Protein AF-A0A1H1ZVS5-F1 (afdb_monomer)

Sequence (86 aa):
MSDYGVGWPLWEDGAMDPADFDLPVGLADRISAWQEHFEVRFHYEDGWKTAEDAAAYAREGRELHRFLEQSIGGWADVRLDLWPVQ

pLDDT: mean 88.67, std 7.85, range [65.25, 97.62]

Radius of gyration: 12.78 Å; Cα contacts (8 Å, |Δi|>4): 78; chains: 1; bounding box: 28×22×37 Å

Solvent-accessible surface area (backbone atoms only — not comparable to full-atom values): 5420 Å² total; per-residue (Å²): 64,76,66,88,96,53,74,56,47,54,68,80,98,47,83,57,62,74,84,80,46,95,63,61,91,65,51,63,59,51,51,31,51,54,35,49,50,46,68,76,40,45,41,94,90,77,42,50,82,38,74,63,58,43,51,50,51,56,51,51,51,56,50,52,45,55,53,47,38,73,75,42,45,93,82,44,92,78,76,83,56,59,80,93,65,124

Mean predicted aligned error: 4.11 Å

Structure (mmCIF, N/CA/C/O backbone):
data_AF-A0A1H1ZVS5-F1
#
_entry.id   AF-A0A1H1ZVS5-F1
#
loop_
_atom_site.group_PDB
_atom_site.id
_atom_site.type_symbol
_atom_site.label_atom_id
_atom_site.label_alt_id
_atom_site.label_comp_id
_atom_site.label_asym_id
_atom_site.label_entity_id
_atom_site.label_seq_id
_atom_site.pdbx_PDB_ins_code
_atom_site.Cartn_x
_atom_site.Cartn_y
_atom_site.Cartn_z
_atom_site.occupancy
_atom_site.B_iso_or_equiv
_atom_site.auth_seq_id
_atom_site.auth_comp_id
_atom_site.auth_asym_id
_atom_site.auth_atom_id
_atom_site.pdbx_PDB_model_num
ATOM 1 N N . MET A 1 1 ? 1.880 -7.551 -0.553 1.00 88.69 1 MET A N 1
ATOM 2 C CA . MET A 1 1 ? 1.064 -7.543 0.680 1.00 88.69 1 MET A CA 1
ATOM 3 C C . MET A 1 1 ? 1.604 -6.455 1.588 1.00 88.69 1 MET A C 1
ATOM 5 O O . MET A 1 1 ? 2.815 -6.268 1.587 1.00 88.69 1 MET A O 1
ATOM 9 N N . SER A 1 2 ? 0.764 -5.739 2.334 1.00 89.56 2 SER A N 1
ATOM 10 C CA . SER A 1 2 ? 1.290 -4.856 3.383 1.00 89.56 2 SER A CA 1
ATOM 11 C C . SER A 1 2 ? 1.846 -5.668 4.544 1.00 89.56 2 SER A C 1
ATOM 13 O O . SER A 1 2 ? 1.302 -6.723 4.877 1.00 89.56 2 SER A O 1
ATOM 15 N N . ASP A 1 3 ? 2.920 -5.161 5.136 1.00 88.00 3 ASP A N 1
ATOM 16 C CA . ASP A 1 3 ? 3.553 -5.691 6.345 1.00 88.00 3 ASP A CA 1
ATOM 17 C C . ASP A 1 3 ? 4.021 -4.519 7.217 1.00 88.00 3 ASP A C 1
ATOM 19 O O . ASP A 1 3 ? 3.995 -3.380 6.764 1.00 88.00 3 ASP A O 1
ATOM 23 N N . TYR A 1 4 ? 4.419 -4.759 8.457 1.00 86.56 4 TYR A N 1
ATOM 24 C CA . TYR A 1 4 ? 4.876 -3.702 9.354 1.00 86.56 4 TYR A CA 1
ATOM 25 C C . TYR A 1 4 ? 6.339 -3.327 9.124 1.00 86.56 4 TYR A C 1
ATOM 27 O O . TYR 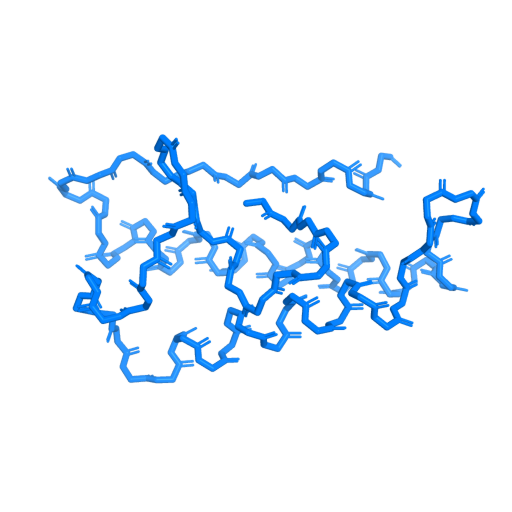A 1 4 ? 7.215 -4.181 8.983 1.00 86.56 4 TYR A O 1
ATOM 35 N N . GLY A 1 5 ? 6.621 -2.028 9.173 1.00 83.19 5 GLY A N 1
ATOM 36 C CA . GLY A 1 5 ? 7.961 -1.466 9.039 1.00 83.19 5 GLY A CA 1
ATOM 37 C C . GLY A 1 5 ? 8.509 -1.483 7.613 1.00 83.19 5 GLY A C 1
ATOM 38 O O . GLY A 1 5 ? 9.699 -1.217 7.430 1.00 83.19 5 GLY A O 1
ATOM 39 N N . VAL A 1 6 ? 7.679 -1.774 6.607 1.00 82.19 6 VAL A N 1
ATOM 40 C CA . VAL A 1 6 ? 8.105 -1.767 5.202 1.00 82.19 6 VAL A CA 1
ATOM 41 C C . VAL A 1 6 ? 7.623 -0.502 4.507 1.00 82.19 6 VAL A C 1
ATOM 43 O O . VAL A 1 6 ? 6.462 -0.125 4.607 1.00 82.19 6 VAL A O 1
ATOM 46 N N . GLY A 1 7 ? 8.519 0.164 3.778 1.00 76.12 7 GLY A N 1
ATOM 47 C CA . GLY A 1 7 ? 8.147 1.281 2.901 1.00 76.12 7 GLY A CA 1
ATOM 48 C C . GLY A 1 7 ? 7.592 0.821 1.550 1.00 76.12 7 GLY A C 1
ATOM 49 O O . GLY A 1 7 ? 6.954 1.603 0.852 1.00 76.12 7 GLY A O 1
ATOM 50 N N . TRP A 1 8 ? 7.824 -0.445 1.185 1.00 82.25 8 TRP A N 1
ATOM 51 C CA . TRP A 1 8 ? 7.465 -1.013 -0.109 1.00 82.25 8 TRP A CA 1
ATOM 52 C C . TRP A 1 8 ? 6.836 -2.409 0.050 1.00 82.25 8 TRP A C 1
ATOM 54 O O . TRP A 1 8 ? 7.516 -3.331 0.495 1.00 82.25 8 TRP A O 1
ATOM 64 N N . PRO A 1 9 ? 5.548 -2.588 -0.296 1.00 81.00 9 PRO A N 1
ATOM 65 C CA . PRO A 1 9 ? 4.781 -3.807 -0.040 1.00 81.00 9 PRO A CA 1
ATOM 66 C C . PRO A 1 9 ? 4.764 -4.810 -1.215 1.00 8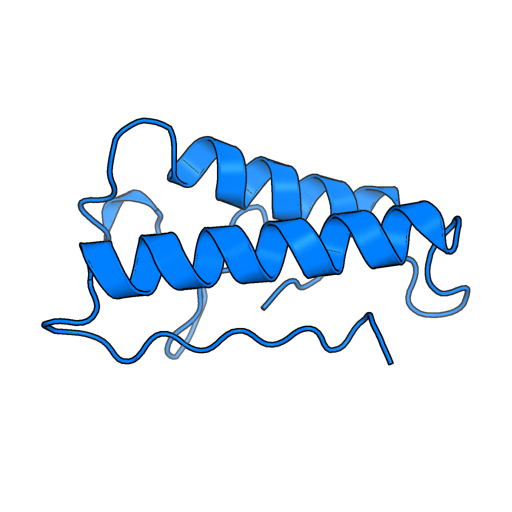1.00 9 PRO A C 1
ATOM 68 O O .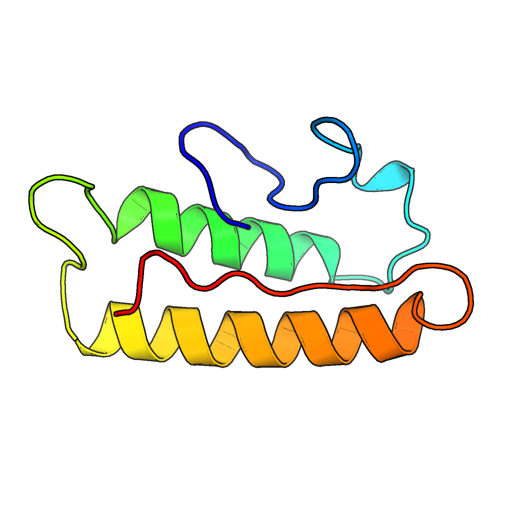 PRO A 1 9 ? 3.838 -5.633 -1.300 1.00 81.00 9 PRO A O 1
ATOM 71 N N . LEU A 1 10 ? 5.722 -4.739 -2.151 1.00 82.69 10 LEU A N 1
ATOM 72 C CA . LEU A 1 10 ? 5.903 -5.770 -3.186 1.00 82.69 10 LEU A CA 1
ATOM 73 C C . LEU A 1 10 ? 6.947 -6.796 -2.744 1.00 82.69 10 LEU A C 1
ATOM 75 O O . LEU A 1 10 ? 8.008 -6.441 -2.233 1.00 82.69 10 LEU A O 1
ATOM 79 N N . TRP A 1 11 ? 6.619 -8.065 -2.973 1.00 80.88 11 TRP A N 1
ATOM 80 C CA . TRP A 1 11 ? 7.367 -9.217 -2.484 1.00 80.88 11 TRP A CA 1
ATOM 81 C C . TRP A 1 11 ? 7.461 -10.285 -3.572 1.00 80.88 11 TRP A C 1
ATOM 83 O O . TRP A 1 11 ? 6.479 -10.523 -4.278 1.00 80.88 11 TRP A O 1
ATOM 93 N N . GLU A 1 12 ? 8.606 -10.960 -3.640 1.00 77.38 12 GLU A N 1
ATOM 94 C CA . GLU A 1 12 ? 8.797 -12.222 -4.370 1.00 77.38 12 GLU A CA 1
ATOM 95 C C . GLU A 1 12 ? 9.284 -13.290 -3.376 1.00 77.38 12 GLU A C 1
ATOM 97 O O . GLU A 1 12 ? 8.465 -13.841 -2.644 1.00 77.38 12 GLU A O 1
ATOM 102 N N . ASP A 1 13 ? 10.601 -13.491 -3.249 1.00 73.88 13 ASP A N 1
ATOM 103 C CA . ASP A 1 13 ? 11.240 -14.290 -2.181 1.00 73.88 13 ASP A CA 1
ATOM 104 C C . ASP A 1 13 ? 11.761 -13.416 -1.016 1.00 73.88 13 ASP A C 1
ATOM 106 O O . ASP A 1 13 ? 12.359 -13.899 -0.051 1.00 73.88 13 ASP A O 1
ATOM 110 N N . GLY A 1 14 ? 11.542 -12.103 -1.107 1.00 71.12 14 GLY A N 1
ATOM 111 C CA . GLY A 1 14 ? 11.969 -11.084 -0.153 1.00 71.12 14 GLY A CA 1
ATOM 112 C C . GLY A 1 14 ? 11.455 -9.701 -0.552 1.00 71.12 14 GLY A C 1
ATOM 113 O O . GLY A 1 14 ? 10.696 -9.571 -1.516 1.00 71.12 14 GLY A O 1
ATOM 114 N N . ALA A 1 15 ? 11.852 -8.674 0.206 1.00 73.31 15 ALA A N 1
ATOM 115 C CA . ALA A 1 15 ? 11.542 -7.287 -0.132 1.00 73.31 15 ALA A CA 1
ATOM 116 C C . ALA A 1 15 ? 12.241 -6.900 -1.443 1.00 73.31 15 ALA A C 1
ATOM 118 O O . ALA A 1 15 ? 13.428 -7.182 -1.616 1.00 73.31 15 ALA A O 1
ATOM 119 N N . MET A 1 16 ? 11.506 -6.260 -2.347 1.00 80.00 16 MET A N 1
ATOM 120 C CA . MET A 1 16 ? 12.012 -5.833 -3.656 1.00 80.00 16 MET A CA 1
ATOM 121 C C . MET A 1 16 ? 12.308 -4.331 -3.655 1.00 80.00 16 MET A C 1
ATOM 123 O O . MET A 1 16 ? 11.684 -3.587 -2.892 1.00 80.00 16 MET A O 1
ATOM 127 N N . ASP A 1 17 ? 13.234 -3.868 -4.497 1.00 76.19 17 ASP A N 1
ATOM 128 C CA . ASP A 1 17 ? 13.448 -2.432 -4.681 1.00 76.19 17 ASP A CA 1
ATOM 129 C C . ASP A 1 17 ? 12.432 -1.904 -5.712 1.00 76.19 17 ASP A C 1
ATOM 131 O O . ASP A 1 17 ? 12.237 -2.528 -6.758 1.00 76.19 17 ASP A O 1
ATOM 135 N N . PRO A 1 18 ? 11.764 -0.761 -5.472 1.00 72.62 18 PRO A N 1
ATOM 136 C CA . PRO A 1 18 ? 10.939 -0.116 -6.490 1.00 72.62 18 PRO A CA 1
ATOM 137 C C . PRO A 1 18 ? 11.645 0.048 -7.845 1.00 72.62 18 PRO A C 1
ATOM 139 O O . PRO A 1 18 ? 10.980 -0.032 -8.876 1.00 72.62 18 PRO A O 1
ATOM 142 N N . ALA A 1 19 ? 12.967 0.263 -7.851 1.00 75.69 19 ALA A N 1
ATOM 143 C CA . ALA A 1 19 ? 13.778 0.429 -9.056 1.00 75.69 19 ALA A CA 1
ATOM 144 C C . ALA A 1 19 ? 13.944 -0.860 -9.881 1.00 75.69 19 ALA A C 1
ATOM 146 O O . ALA A 1 19 ? 14.295 -0.773 -11.058 1.00 75.69 19 ALA A O 1
ATOM 147 N N . ASP A 1 20 ? 13.673 -2.034 -9.301 1.00 76.00 20 ASP A N 1
ATOM 148 C CA . ASP A 1 20 ? 13.687 -3.314 -10.025 1.00 76.00 20 ASP A CA 1
ATOM 149 C C . ASP A 1 20 ? 12.501 -3.433 -10.994 1.00 76.00 20 ASP A C 1
ATOM 151 O O . ASP A 1 20 ? 12.508 -4.239 -11.928 1.00 76.00 20 ASP A O 1
ATOM 155 N N . PHE A 1 21 ? 11.481 -2.602 -10.790 1.00 72.19 21 PHE A N 1
ATOM 156 C CA . PHE A 1 21 ? 10.303 -2.536 -11.625 1.00 72.19 21 PHE A CA 1
ATOM 157 C C . PHE A 1 21 ? 10.327 -1.246 -12.443 1.00 72.19 21 PHE A C 1
ATOM 159 O O . PHE A 1 21 ? 10.328 -0.147 -11.894 1.00 72.19 21 PHE A O 1
ATOM 166 N N . ASP A 1 22 ? 10.266 -1.360 -13.770 1.00 79.75 22 ASP A N 1
ATOM 167 C CA . ASP A 1 22 ? 10.072 -0.211 -14.666 1.00 79.75 22 ASP A CA 1
ATOM 168 C C . ASP A 1 22 ? 8.605 0.265 -14.600 1.00 79.75 22 ASP A C 1
ATOM 170 O O . ASP A 1 22 ? 7.829 0.157 -15.554 1.00 79.75 22 ASP A O 1
ATOM 174 N N . LEU A 1 23 ? 8.169 0.676 -13.402 1.00 81.62 23 LEU A N 1
ATOM 175 C CA . LEU A 1 23 ? 6.788 1.055 -13.137 1.00 81.62 23 LEU A CA 1
ATOM 176 C C . LEU A 1 23 ? 6.463 2.401 -13.786 1.00 81.62 23 LEU A C 1
ATOM 178 O O . LEU A 1 23 ? 7.290 3.316 -13.801 1.00 81.62 23 LEU A O 1
ATOM 182 N N . PRO A 1 24 ? 5.208 2.583 -14.229 1.00 82.62 24 PRO A N 1
ATOM 183 C CA . PRO A 1 24 ? 4.721 3.885 -14.645 1.00 82.62 24 PRO A CA 1
ATOM 184 C C . PRO A 1 24 ? 4.956 4.962 -13.578 1.00 82.62 24 PRO A C 1
ATOM 186 O O . PRO A 1 24 ? 4.800 4.726 -12.375 1.00 82.62 24 PRO A O 1
ATOM 189 N N . VAL A 1 25 ? 5.260 6.178 -14.037 1.00 81.06 25 VAL A N 1
ATOM 190 C CA . VAL A 1 25 ? 5.465 7.352 -13.176 1.00 81.06 25 VAL A CA 1
ATOM 191 C C . VAL A 1 25 ? 4.295 7.517 -12.200 1.00 81.06 25 VAL 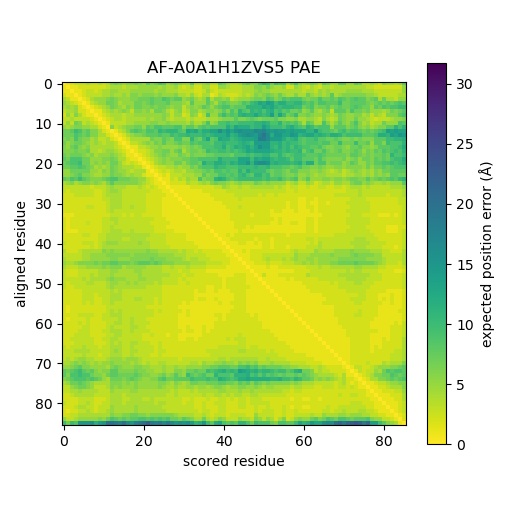A C 1
ATOM 193 O O . VAL A 1 25 ? 3.133 7.547 -12.604 1.00 81.06 25 VAL A O 1
ATOM 196 N N . GLY A 1 26 ? 4.614 7.637 -10.909 1.00 84.81 26 GLY A N 1
ATOM 197 C CA . GLY A 1 26 ? 3.648 7.838 -9.825 1.00 84.81 26 GLY A CA 1
ATOM 198 C C . GLY A 1 26 ? 2.975 6.566 -9.298 1.00 84.81 26 GLY A C 1
ATOM 199 O O . GLY A 1 26 ? 2.305 6.632 -8.267 1.00 84.81 26 GLY A O 1
ATOM 200 N N . LEU A 1 27 ? 3.155 5.399 -9.936 1.00 88.25 27 LEU A N 1
ATOM 201 C CA . LEU A 1 27 ? 2.626 4.141 -9.393 1.00 88.25 27 LEU A CA 1
ATOM 202 C C . LEU A 1 27 ? 3.360 3.743 -8.108 1.00 88.25 27 LEU A C 1
ATOM 204 O O . LEU A 1 27 ? 2.715 3.330 -7.148 1.00 88.25 27 LEU A O 1
ATOM 208 N N . ALA A 1 28 ? 4.680 3.940 -8.064 1.00 88.88 28 ALA A N 1
ATOM 209 C CA . ALA A 1 28 ? 5.460 3.706 -6.856 1.00 88.88 28 ALA A CA 1
ATOM 210 C C . ALA A 1 28 ? 4.995 4.590 -5.689 1.00 88.88 28 ALA A C 1
ATOM 212 O O . ALA A 1 28 ? 4.746 4.089 -4.598 1.00 88.88 28 ALA A O 1
ATOM 213 N N . ASP A 1 29 ? 4.756 5.878 -5.935 1.00 90.19 29 ASP A N 1
ATOM 214 C CA . ASP A 1 29 ? 4.260 6.788 -4.899 1.00 90.19 29 ASP A CA 1
ATOM 215 C C . ASP A 1 29 ? 2.885 6.361 -4.364 1.00 90.19 29 ASP A C 1
ATOM 217 O O . ASP A 1 29 ? 2.653 6.405 -3.156 1.00 90.19 29 ASP A O 1
ATOM 221 N N . ARG A 1 30 ? 1.973 5.891 -5.233 1.00 94.00 30 ARG A N 1
ATOM 222 C CA . ARG A 1 30 ? 0.671 5.363 -4.783 1.00 94.00 30 ARG A CA 1
ATOM 223 C C . ARG A 1 30 ? 0.815 4.083 -3.961 1.00 94.00 30 ARG A C 1
ATOM 225 O O . ARG A 1 30 ? 0.105 3.928 -2.972 1.00 94.00 30 ARG A O 1
ATOM 232 N N . ILE A 1 31 ? 1.713 3.180 -4.353 1.00 92.56 31 ILE A N 1
ATOM 233 C CA . ILE A 1 31 ? 1.989 1.945 -3.606 1.00 92.56 31 ILE A CA 1
ATOM 234 C C . ILE A 1 31 ? 2.532 2.280 -2.209 1.00 92.56 31 ILE A C 1
ATOM 236 O O . ILE A 1 31 ? 2.048 1.731 -1.218 1.00 92.56 31 ILE A O 1
ATOM 240 N N . SER A 1 32 ? 3.471 3.222 -2.117 1.00 91.69 32 SER A N 1
ATOM 241 C CA . SER A 1 32 ? 4.009 3.703 -0.840 1.00 91.69 32 SER A CA 1
ATOM 242 C C . SER A 1 32 ? 2.932 4.370 0.021 1.00 91.69 32 SER A C 1
ATOM 244 O O . SER A 1 32 ? 2.842 4.092 1.213 1.00 91.69 32 SER A O 1
ATOM 246 N N . ALA A 1 33 ? 2.055 5.187 -0.572 1.00 94.69 33 ALA A N 1
ATOM 247 C CA . ALA A 1 33 ? 0.941 5.810 0.146 1.00 94.69 33 ALA A CA 1
ATOM 248 C C . ALA A 1 33 ? -0.088 4.780 0.653 1.00 94.69 33 ALA A C 1
ATOM 250 O O . ALA A 1 33 ? -0.644 4.929 1.741 1.00 94.69 33 ALA A O 1
ATOM 251 N N . TRP A 1 34 ? -0.335 3.714 -0.114 1.00 96.06 34 TRP A N 1
ATOM 252 C CA . TRP A 1 34 ? -1.192 2.605 0.309 1.00 96.06 34 TRP A CA 1
ATOM 253 C C . TRP A 1 34 ? -0.601 1.852 1.509 1.00 96.06 34 TRP A C 1
ATOM 255 O O . TRP A 1 34 ? -1.326 1.537 2.455 1.00 96.06 34 TRP A O 1
ATOM 265 N N . GLN A 1 35 ? 0.718 1.642 1.509 1.00 94.88 35 GLN A N 1
ATOM 266 C CA . GLN A 1 35 ? 1.447 1.060 2.634 1.00 94.88 35 GLN A CA 1
ATOM 267 C C . GLN A 1 35 ? 1.441 1.973 3.870 1.00 94.88 35 GLN A C 1
ATOM 269 O O . GLN A 1 35 ? 1.160 1.515 4.974 1.00 94.88 35 GLN A O 1
ATOM 274 N N . GLU A 1 36 ? 1.668 3.276 3.700 1.00 95.12 36 GLU A N 1
ATOM 275 C CA . GLU A 1 36 ? 1.589 4.248 4.797 1.00 95.12 36 GLU A CA 1
ATOM 276 C C . GLU A 1 36 ? 0.185 4.291 5.423 1.00 95.12 36 GLU A C 1
ATOM 278 O O . GLU A 1 36 ? 0.043 4.368 6.645 1.00 95.12 36 GLU A O 1
ATOM 283 N N . HIS A 1 37 ? -0.871 4.184 4.609 1.00 96.00 37 HIS A N 1
ATOM 284 C CA . HIS A 1 37 ? -2.241 4.098 5.120 1.00 96.00 37 HIS A CA 1
ATOM 285 C C . HIS A 1 37 ? -2.437 2.875 6.021 1.00 96.00 37 HIS A C 1
ATOM 287 O O . HIS A 1 37 ? -3.052 3.005 7.079 1.00 96.00 37 HIS A O 1
ATOM 293 N N . PHE A 1 38 ? -1.888 1.713 5.653 1.00 95.56 38 PHE A N 1
ATOM 294 C CA . PHE A 1 38 ? -1.885 0.531 6.520 1.00 95.56 38 PHE A CA 1
ATOM 295 C C . PHE A 1 38 ? -1.159 0.806 7.846 1.00 95.56 38 PHE A C 1
ATOM 297 O O . PHE A 1 38 ? -1.776 0.678 8.902 1.00 95.56 38 PHE A O 1
ATOM 304 N N . GLU A 1 39 ? 0.088 1.282 7.800 1.00 94.00 39 GLU A N 1
ATOM 30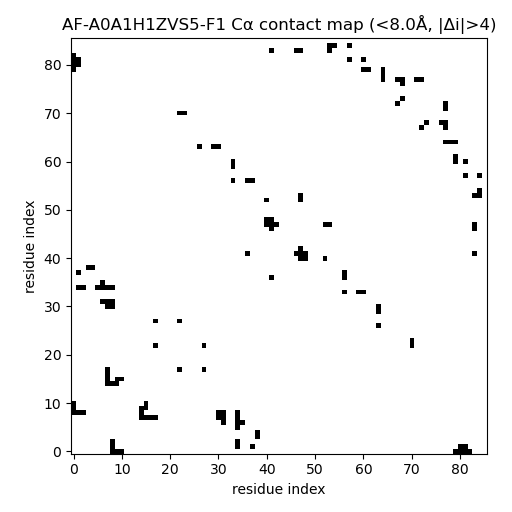5 C CA . GLU A 1 39 ? 0.913 1.557 8.992 1.00 94.00 39 GLU A CA 1
ATOM 306 C C . GLU A 1 39 ? 0.235 2.523 9.974 1.00 94.00 39 GLU A C 1
ATOM 308 O O . GLU A 1 39 ? 0.285 2.363 11.194 1.00 94.00 39 GLU A O 1
ATOM 313 N N . VAL A 1 40 ? -0.427 3.554 9.445 1.00 95.69 40 VAL A N 1
ATOM 314 C CA . VAL A 1 40 ? -1.028 4.612 10.263 1.00 95.69 40 VAL A CA 1
ATOM 315 C C . VAL A 1 40 ? -2.421 4.232 10.770 1.00 95.69 40 VAL A C 1
ATOM 317 O O . VAL A 1 40 ? -2.868 4.772 11.794 1.00 95.69 40 VAL A O 1
ATOM 320 N N . ARG A 1 41 ? -3.161 3.378 10.053 1.00 95.94 41 ARG A N 1
ATOM 321 C CA . ARG A 1 41 ? -4.598 3.146 10.298 1.00 95.94 41 ARG A CA 1
ATOM 322 C C . ARG A 1 41 ? -4.948 1.741 10.764 1.00 95.94 41 ARG A C 1
ATOM 324 O O . ARG A 1 41 ? -6.075 1.572 11.232 1.00 95.94 41 ARG A O 1
ATOM 331 N N . PHE A 1 42 ? -4.035 0.782 10.678 1.00 95.44 42 PHE A N 1
ATOM 332 C CA . PHE A 1 42 ? -4.258 -0.592 11.106 1.00 95.44 42 PHE A CA 1
ATOM 333 C C . PHE A 1 42 ? -3.287 -0.992 12.223 1.00 95.44 42 PHE A C 1
ATOM 335 O O . PHE A 1 42 ? -2.078 -0.800 12.123 1.00 95.44 42 PHE A O 1
ATOM 342 N N . HIS A 1 43 ? -3.816 -1.596 13.283 1.00 93.81 43 HIS A N 1
ATOM 343 C CA . HIS A 1 43 ? -3.031 -2.226 14.341 1.00 93.81 43 HIS A CA 1
ATOM 344 C C . HIS A 1 43 ? -3.449 -3.693 14.466 1.00 93.81 43 HIS A C 1
ATOM 346 O O . HIS A 1 43 ? -4.632 -3.999 14.382 1.00 93.81 43 HIS A O 1
ATOM 352 N N . TYR A 1 44 ? -2.506 -4.614 14.664 1.00 90.38 44 TYR A N 1
ATOM 353 C CA . TYR A 1 44 ? -2.806 -6.050 14.627 1.00 90.38 44 TYR A CA 1
ATOM 354 C C . TYR A 1 44 ? -3.711 -6.507 15.783 1.00 90.38 44 TYR A C 1
ATOM 356 O O . TYR A 1 44 ? -4.431 -7.491 15.629 1.00 90.38 44 TYR A O 1
ATOM 364 N N . GLU A 1 45 ? -3.697 -5.801 16.921 1.00 92.25 45 GLU A N 1
ATOM 365 C CA . GLU A 1 45 ? -4.574 -6.101 18.064 1.00 92.25 45 GLU A CA 1
ATOM 366 C C . GLU A 1 45 ? -5.960 -5.458 17.922 1.00 92.25 45 GLU A C 1
ATOM 368 O O . GLU A 1 45 ? -6.963 -6.082 18.264 1.00 92.25 45 GLU A O 1
ATOM 373 N N . ASP A 1 46 ? -6.027 -4.228 17.401 1.00 93.56 46 ASP A N 1
ATOM 374 C CA . ASP A 1 46 ? -7.254 -3.413 17.399 1.00 93.56 46 ASP A CA 1
ATOM 375 C C . ASP A 1 46 ? -7.981 -3.398 16.044 1.00 93.56 46 ASP A C 1
ATOM 377 O O . ASP A 1 46 ? -9.135 -2.979 15.947 1.00 93.56 46 ASP A O 1
ATOM 381 N N . GLY A 1 47 ? -7.311 -3.847 14.983 1.00 95.00 47 GLY A N 1
ATOM 382 C CA . GLY A 1 47 ? -7.780 -3.779 13.607 1.00 95.00 47 GLY A CA 1
ATOM 383 C C . GLY A 1 47 ? -7.673 -2.378 12.997 1.00 95.00 47 GLY A C 1
ATOM 384 O O . GLY A 1 47 ? -6.789 -1.581 13.318 1.00 95.00 47 GLY A O 1
ATOM 385 N N . TRP A 1 48 ? -8.577 -2.081 12.063 1.00 97.12 48 TRP A N 1
ATOM 386 C CA . TRP A 1 48 ? -8.666 -0.770 11.421 1.00 97.12 48 TRP A CA 1
ATOM 387 C C . TRP A 1 48 ? -9.282 0.272 12.352 1.00 97.12 48 TRP A C 1
ATOM 389 O O . TRP A 1 48 ? -10.312 0.020 12.975 1.00 97.12 48 TRP A O 1
ATOM 399 N N . LYS A 1 49 ? -8.734 1.495 12.346 1.00 95.94 49 LYS A N 1
ATOM 400 C CA . LYS A 1 49 ? -9.300 2.642 13.083 1.00 95.94 49 LYS A CA 1
ATOM 401 C C . LYS A 1 49 ? -10.772 2.893 12.760 1.00 95.94 49 LYS A C 1
ATOM 403 O O . LYS A 1 49 ? -11.530 3.302 13.637 1.00 95.94 49 LYS A O 1
ATOM 408 N N . THR A 1 50 ? -11.173 2.675 11.508 1.00 96.81 50 THR A N 1
ATOM 409 C CA . THR A 1 50 ? -12.562 2.780 11.060 1.00 96.81 50 THR A CA 1
ATOM 410 C C . THR A 1 50 ? -12.866 1.766 9.955 1.00 96.81 50 THR A C 1
ATOM 412 O O . THR A 1 50 ? -11.976 1.327 9.226 1.00 96.81 50 THR A O 1
ATOM 415 N N . ALA A 1 51 ? -14.148 1.438 9.770 1.00 96.31 51 ALA A N 1
ATOM 416 C CA . ALA A 1 51 ? -14.594 0.636 8.627 1.00 96.31 51 ALA A CA 1
ATOM 417 C C . ALA A 1 51 ? -14.335 1.337 7.277 1.00 96.31 51 ALA A C 1
ATOM 419 O O . ALA A 1 51 ? -14.135 0.679 6.258 1.00 96.31 51 ALA A O 1
ATOM 420 N N . GLU A 1 52 ? -14.316 2.673 7.268 1.00 97.00 52 GLU A N 1
ATOM 421 C CA . GLU A 1 52 ? -13.981 3.459 6.083 1.00 97.00 52 GLU A CA 1
ATOM 422 C C . GLU A 1 52 ? -12.498 3.329 5.719 1.00 97.00 52 GLU A C 1
ATOM 424 O O . GLU A 1 52 ? -12.189 3.139 4.544 1.00 97.00 52 GLU A O 1
ATOM 429 N N . ASP A 1 53 ? -11.592 3.329 6.705 1.00 97.12 53 ASP A N 1
ATOM 430 C CA . ASP A 1 53 ? -10.160 3.088 6.482 1.00 97.12 53 ASP A CA 1
ATOM 431 C C . ASP A 1 53 ? -9.919 1.698 5.865 1.00 97.12 53 ASP A C 1
ATOM 433 O O . ASP A 1 53 ? -9.144 1.583 4.912 1.00 97.12 53 ASP A O 1
ATOM 437 N N . ALA A 1 54 ? -10.630 0.668 6.346 1.00 97.12 54 ALA A N 1
ATOM 438 C CA . ALA A 1 54 ? -10.575 -0.689 5.794 1.00 97.12 54 ALA A CA 1
ATOM 439 C C . ALA A 1 54 ? -11.078 -0.746 4.341 1.00 97.12 54 ALA A C 1
ATOM 441 O O . ALA A 1 54 ? -10.435 -1.324 3.460 1.00 97.12 54 ALA A O 1
ATOM 442 N N . ALA A 1 55 ? -12.224 -0.114 4.068 1.00 97.31 55 ALA A N 1
ATOM 443 C CA . ALA A 1 55 ? -12.810 -0.068 2.732 1.00 97.31 55 ALA A CA 1
ATOM 444 C C . ALA A 1 55 ? -11.935 0.722 1.746 1.00 97.31 55 ALA A C 1
ATOM 446 O O . ALA A 1 55 ? -11.780 0.311 0.592 1.00 97.31 55 ALA A O 1
ATOM 447 N N . ALA A 1 56 ? -11.343 1.833 2.194 1.00 97.12 56 ALA A N 1
ATOM 448 C CA . ALA A 1 56 ? -10.418 2.638 1.406 1.00 97.12 56 ALA A CA 1
ATOM 449 C C . ALA A 1 56 ? -9.157 1.841 1.049 1.00 97.12 56 ALA A C 1
ATOM 451 O O . ALA A 1 56 ? -8.799 1.784 -0.128 1.00 97.12 56 ALA A O 1
ATOM 452 N N . TYR A 1 57 ? -8.555 1.156 2.026 1.00 97.19 57 TYR A N 1
ATOM 453 C CA . TYR A 1 57 ? -7.394 0.293 1.807 1.00 97.19 57 TYR A CA 1
ATOM 454 C C . TYR A 1 57 ? -7.688 -0.835 0.810 1.00 97.19 57 TYR A C 1
ATOM 456 O O . TYR A 1 57 ? -6.931 -1.039 -0.140 1.00 97.19 57 TYR A O 1
ATOM 464 N N . ALA A 1 58 ? -8.811 -1.542 0.978 1.00 97.44 58 ALA A N 1
ATOM 465 C CA . ALA A 1 58 ? -9.198 -2.626 0.077 1.00 97.44 58 ALA A CA 1
ATOM 466 C C . ALA A 1 58 ? -9.481 -2.136 -1.349 1.00 97.44 58 ALA A C 1
ATOM 468 O O . ALA A 1 58 ? -9.157 -2.828 -2.316 1.00 97.44 58 ALA A O 1
ATOM 469 N N . ARG A 1 59 ? -10.115 -0.967 -1.493 1.00 97.62 59 ARG A N 1
ATOM 470 C CA . ARG A 1 59 ? -10.397 -0.368 -2.802 1.00 97.62 59 ARG A CA 1
ATOM 471 C C . ARG A 1 59 ? -9.102 0.007 -3.514 1.00 97.62 59 ARG A C 1
ATOM 473 O O . ARG A 1 59 ? -8.913 -0.424 -4.647 1.00 97.62 59 ARG A O 1
ATOM 480 N N . GLU A 1 60 ? -8.220 0.744 -2.842 1.00 97.44 60 GLU A N 1
ATOM 481 C CA . GLU A 1 60 ? -6.945 1.184 -3.418 1.00 97.44 60 GLU A CA 1
ATOM 482 C C . GLU A 1 60 ? -6.058 -0.013 -3.781 1.00 97.44 60 GLU A C 1
ATOM 484 O O . GLU A 1 60 ? -5.563 -0.086 -4.902 1.00 97.44 60 GLU A O 1
ATOM 489 N N . GLY A 1 61 ? -5.951 -1.020 -2.905 1.00 96.00 61 GLY A N 1
ATOM 490 C CA . GLY A 1 61 ? -5.174 -2.230 -3.186 1.00 96.00 61 GLY A CA 1
ATOM 491 C C . GLY A 1 61 ? -5.640 -2.960 -4.453 1.00 96.00 61 GLY A C 1
ATOM 492 O O . GLY A 1 61 ? -4.818 -3.393 -5.258 1.00 96.00 61 GLY A O 1
ATOM 493 N N . ARG A 1 62 ? -6.958 -3.041 -4.694 1.00 96.75 62 ARG A N 1
ATOM 494 C CA . ARG A 1 62 ? -7.515 -3.632 -5.930 1.00 96.75 62 ARG A CA 1
ATOM 495 C C . ARG A 1 62 ? -7.262 -2.778 -7.169 1.00 96.75 62 ARG A C 1
ATOM 497 O O . ARG A 1 62 ? -7.180 -3.327 -8.266 1.00 96.75 62 ARG A O 1
ATOM 504 N N . GLU A 1 63 ? -7.201 -1.456 -7.035 1.00 96.31 63 GLU A N 1
ATOM 505 C CA . GLU A 1 63 ? -6.825 -0.582 -8.150 1.00 96.31 63 GLU A CA 1
ATOM 506 C C . GLU A 1 63 ? -5.346 -0.745 -8.496 1.00 96.31 63 GLU A C 1
ATOM 508 O O . GLU A 1 63 ? -5.022 -0.988 -9.658 1.00 96.31 63 GLU A O 1
ATOM 513 N N . LEU A 1 64 ? -4.471 -0.689 -7.489 1.00 94.62 64 LEU A N 1
ATOM 514 C CA . LEU A 1 64 ? -3.030 -0.890 -7.642 1.00 94.62 64 LEU A CA 1
ATOM 515 C C . LEU A 1 64 ? -2.707 -2.249 -8.255 1.00 94.62 64 LEU A C 1
ATOM 517 O O . LEU A 1 64 ? -1.917 -2.319 -9.193 1.00 94.62 64 LEU A O 1
ATOM 521 N N . HIS A 1 65 ? -3.369 -3.310 -7.790 1.00 93.94 65 HIS A N 1
ATOM 522 C CA . HIS A 1 65 ? -3.233 -4.652 -8.356 1.00 93.94 65 HIS A CA 1
ATOM 523 C C . HIS A 1 65 ? -3.544 -4.672 -9.854 1.00 93.94 65 HIS A C 1
ATOM 525 O O . HIS A 1 65 ? -2.728 -5.136 -10.643 1.00 93.94 65 HIS A O 1
ATOM 531 N N . ARG A 1 66 ? -4.657 -4.056 -10.265 1.00 93.25 66 ARG A N 1
ATOM 532 C CA . ARG A 1 66 ? -5.051 -3.978 -11.679 1.00 93.25 66 ARG A CA 1
ATOM 533 C C . ARG A 1 66 ? -4.056 -3.180 -12.527 1.00 93.25 66 ARG A C 1
ATOM 535 O O . ARG A 1 66 ? -3.855 -3.512 -13.694 1.00 93.25 66 ARG A O 1
ATOM 542 N N . PHE A 1 67 ? -3.468 -2.116 -11.975 1.00 92.31 67 PHE A N 1
ATOM 543 C CA . PHE A 1 67 ? -2.431 -1.335 -12.660 1.00 92.31 67 PHE A CA 1
ATOM 544 C C . PHE A 1 67 ? -1.117 -2.109 -12.786 1.00 92.31 67 PHE A C 1
ATOM 546 O O . PHE A 1 67 ? -0.486 -2.066 -13.843 1.00 92.31 67 PHE A O 1
ATOM 553 N N . LEU A 1 68 ? -0.725 -2.845 -11.745 1.00 90.19 68 LEU A N 1
ATOM 554 C CA . LEU A 1 68 ? 0.454 -3.706 -11.771 1.00 90.19 68 LEU A CA 1
ATOM 555 C C . LEU A 1 68 ? 0.280 -4.843 -12.780 1.00 90.19 68 LEU A C 1
ATOM 557 O O . LEU A 1 68 ? 1.144 -5.020 -13.630 1.00 90.19 68 LEU A O 1
ATOM 561 N N . GLU A 1 69 ? -0.858 -5.539 -12.789 1.00 91.06 69 GLU A N 1
ATOM 562 C CA . GLU A 1 69 ? -1.145 -6.574 -13.795 1.00 91.06 69 GLU A CA 1
ATOM 563 C C . GLU A 1 69 ? -1.043 -6.033 -15.229 1.00 91.06 69 GLU A C 1
ATOM 565 O O . GLU A 1 69 ? -0.481 -6.687 -16.103 1.00 91.06 69 GLU A O 1
ATOM 570 N N . GLN A 1 70 ? -1.523 -4.814 -15.484 1.00 90.25 70 GLN A N 1
ATOM 571 C CA . GLN A 1 70 ? -1.401 -4.187 -16.807 1.00 90.25 70 GLN A CA 1
ATOM 572 C C . GLN A 1 70 ? 0.040 -3.803 -17.163 1.00 90.25 70 GLN A C 1
ATOM 574 O O . GLN A 1 70 ? 0.391 -3.797 -18.341 1.00 90.25 70 GLN A O 1
ATOM 579 N N . SER A 1 71 ? 0.858 -3.468 -16.165 1.00 86.25 71 SER A N 1
ATOM 580 C CA . SER A 1 71 ? 2.225 -2.978 -16.373 1.00 86.25 71 SER A CA 1
ATOM 581 C C . SER A 1 71 ? 3.239 -4.119 -16.493 1.00 86.25 71 SER A C 1
ATOM 583 O O . SER A 1 71 ? 4.141 -4.054 -17.325 1.00 86.25 71 SER A O 1
ATOM 585 N N . ILE A 1 72 ? 3.092 -5.170 -15.681 1.00 85.00 72 ILE A N 1
ATOM 586 C CA . ILE A 1 72 ? 4.085 -6.248 -15.538 1.00 85.00 72 ILE A CA 1
ATOM 587 C C . ILE A 1 72 ? 3.510 -7.660 -15.720 1.00 85.00 72 ILE A C 1
ATOM 589 O O . ILE A 1 72 ? 4.266 -8.628 -15.765 1.00 85.00 72 ILE A O 1
ATOM 593 N N . GLY A 1 73 ? 2.194 -7.802 -15.920 1.00 81.19 73 GLY A N 1
ATOM 594 C CA . GLY A 1 73 ? 1.520 -9.104 -16.048 1.00 81.19 73 GLY A CA 1
ATOM 595 C C . GLY A 1 73 ? 1.952 -9.949 -17.251 1.00 81.19 73 GLY A C 1
ATOM 596 O O . GLY A 1 73 ? 1.627 -11.129 -17.332 1.00 81.19 73 GLY A O 1
ATOM 597 N N . GLY A 1 74 ? 2.699 -9.369 -18.195 1.00 83.06 74 GLY A N 1
ATOM 598 C CA . GLY A 1 74 ? 3.310 -10.110 -19.300 1.00 83.06 74 GLY A CA 1
ATOM 599 C C . GLY A 1 74 ? 4.524 -10.955 -18.895 1.00 83.06 74 GLY A C 1
ATOM 600 O O . GLY A 1 74 ? 4.909 -11.845 -19.652 1.00 83.06 74 GLY A O 1
ATOM 601 N N . TRP A 1 75 ? 5.134 -10.683 -17.738 1.00 82.19 75 TRP A N 1
ATOM 602 C CA . TRP A 1 75 ? 6.360 -11.353 -17.286 1.00 82.19 75 TRP A CA 1
ATOM 603 C C . TRP A 1 75 ? 6.365 -11.740 -15.799 1.00 82.19 75 TRP A C 1
ATOM 605 O O . TRP A 1 75 ? 7.206 -12.547 -15.408 1.00 82.19 75 TRP A O 1
ATOM 615 N N . ALA A 1 76 ? 5.417 -11.249 -14.996 1.00 83.31 76 ALA A N 1
ATOM 616 C CA . ALA A 1 76 ? 5.240 -11.629 -13.595 1.00 83.31 76 ALA A CA 1
ATOM 617 C C . ALA A 1 76 ? 3.759 -11.878 -13.250 1.00 83.31 76 ALA A C 1
ATOM 619 O O . ALA A 1 76 ? 2.875 -11.169 -13.727 1.00 83.31 76 ALA A O 1
ATOM 620 N N . ASP A 1 77 ? 3.488 -12.868 -12.393 1.00 86.19 77 ASP A N 1
ATOM 621 C CA . ASP A 1 77 ? 2.169 -13.064 -11.775 1.00 86.19 77 ASP A CA 1
ATOM 622 C C . ASP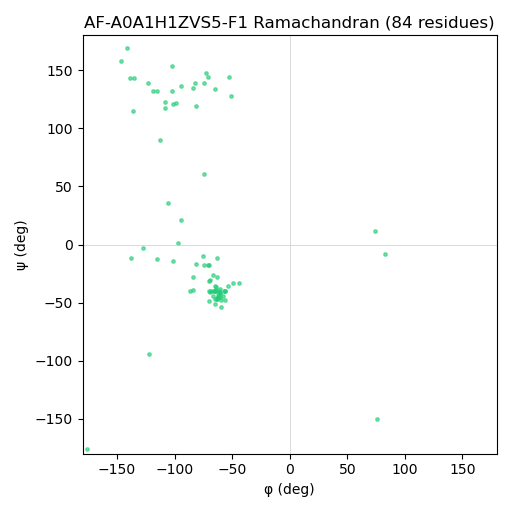 A 1 77 ? 2.037 -12.109 -10.581 1.00 86.19 77 ASP A C 1
ATOM 624 O O . ASP A 1 77 ? 2.827 -12.176 -9.638 1.00 86.19 77 ASP A O 1
ATOM 628 N N . VAL A 1 78 ? 1.055 -11.209 -10.615 1.00 88.50 78 VAL A N 1
ATOM 629 C CA . VAL A 1 78 ? 0.850 -10.217 -9.554 1.00 88.50 78 VAL A CA 1
ATOM 630 C C . VAL A 1 78 ? -0.285 -10.684 -8.658 1.00 88.50 78 VAL A C 1
ATOM 632 O O . VAL A 1 78 ? -1.421 -10.827 -9.106 1.00 88.50 78 VAL A O 1
ATOM 635 N N . ARG A 1 79 ? -0.007 -10.862 -7.363 1.00 91.19 79 ARG A N 1
ATOM 636 C CA . ARG A 1 79 ? -1.019 -11.259 -6.376 1.00 91.19 79 ARG A CA 1
ATOM 637 C C . ARG A 1 79 ? -1.246 -10.179 -5.337 1.00 91.19 79 ARG A C 1
ATOM 639 O O . ARG A 1 79 ? -0.309 -9.662 -4.732 1.00 91.19 79 ARG A O 1
ATOM 646 N N . LEU A 1 80 ? -2.519 -9.888 -5.098 1.00 93.06 80 LEU A N 1
ATOM 647 C CA . LEU A 1 80 ? -2.951 -9.010 -4.026 1.00 93.06 80 LEU A CA 1
ATOM 648 C C . LEU A 1 80 ? -3.403 -9.835 -2.824 1.00 93.06 80 LEU A C 1
ATOM 650 O O . LEU A 1 80 ? -4.356 -10.606 -2.915 1.00 93.06 80 LEU A O 1
ATOM 654 N N . ASP A 1 81 ? -2.758 -9.595 -1.689 1.00 93.38 81 ASP A N 1
ATOM 655 C CA . ASP A 1 81 ? -3.193 -10.089 -0.389 1.00 93.38 81 ASP A CA 1
ATOM 656 C C . ASP A 1 81 ? -3.723 -8.916 0.448 1.00 93.38 81 ASP A C 1
ATOM 658 O O . ASP A 1 81 ? -2.996 -7.960 0.738 1.00 93.38 81 ASP A O 1
ATOM 662 N N . LEU A 1 82 ? -5.010 -8.993 0.795 1.00 93.62 82 LEU A N 1
ATOM 663 C CA . LEU A 1 82 ? -5.729 -8.036 1.636 1.00 93.62 82 LEU A CA 1
ATOM 664 C C . LEU A 1 82 ? -5.980 -8.606 3.038 1.00 93.62 82 LEU A C 1
ATOM 666 O O . LEU A 1 82 ? -7.022 -8.323 3.623 1.00 93.62 82 LEU A O 1
ATOM 670 N N . TRP A 1 83 ? -5.042 -9.382 3.587 1.00 93.06 83 TRP A N 1
ATOM 671 C CA . TRP A 1 83 ? -5.147 -9.995 4.915 1.00 93.06 83 TRP A CA 1
ATOM 672 C C . TRP A 1 83 ? -5.685 -9.098 6.049 1.00 93.06 83 TRP A C 1
ATOM 674 O O . TRP A 1 83 ? -6.394 -9.646 6.895 1.00 93.06 83 TRP A O 1
ATOM 684 N N . PRO A 1 84 ? -5.446 -7.765 6.107 1.00 92.06 84 PRO A N 1
ATOM 685 C CA . PRO A 1 84 ? -5.973 -6.947 7.198 1.00 92.06 84 PRO A CA 1
ATOM 686 C C . PRO A 1 84 ? -7.476 -6.655 7.064 1.00 92.06 84 PRO A C 1
ATOM 688 O O . PRO A 1 84 ? -8.077 -6.087 7.972 1.00 92.06 84 PRO A O 1
ATOM 691 N N . VAL A 1 85 ? -8.093 -6.969 5.923 1.00 89.00 85 VAL A N 1
ATOM 692 C CA . VAL A 1 85 ? -9.516 -6.746 5.640 1.00 89.00 85 VAL A CA 1
ATOM 693 C C . VAL A 1 85 ? -10.189 -8.113 5.529 1.00 89.00 85 VAL A C 1
ATOM 695 O O . VAL A 1 85 ? -10.231 -8.701 4.448 1.00 89.00 85 VAL A O 1
ATOM 698 N N . GLN A 1 86 ? -10.677 -8.626 6.660 1.00 65.25 86 GLN A N 1
ATOM 699 C CA . GLN A 1 86 ? -11.442 -9.876 6.746 1.00 65.25 86 GLN A CA 1
ATOM 700 C C . GLN A 1 86 ? -12.932 -9.612 6.950 1.00 65.25 86 GLN A C 1
ATOM 702 O O . GLN A 1 86 ? -13.266 -8.664 7.696 1.00 65.25 86 GLN A O 1
#

Foldseek 3Di:
DADPPDQAPDDDPHDDDPVVAPAPPCLSVLRSVLNVLCHVAQDPVPAGVDPVSLVVSVVSLVVSQVSCCVRCVVPDDGDGDSVSRD

Secondary structure (DSSP, 8-state):
---TT-S---BSSSBPPGGGS-PPTTHHHHHHHHHHHHHHHEETTTEES-HHHHHHHHHHHHHHHHHHHHHHTTTS------TT--

Organism: NCBI:txid113562

=== Feature glossary ===
Reading guide. The protein is described through the following features:

Foldseek 3Di. A 3Di character summarizes, for each residue, the relative orientation of the Cα frame of its nearest spatial neighbor. Because it encodes fold topology rather than chemistry, 3Di alignments detect remote structural similarity that sequence alignment misses.

Contact-map, Ramachandran, and PAE plots. Plot images: a contact map (which residues are close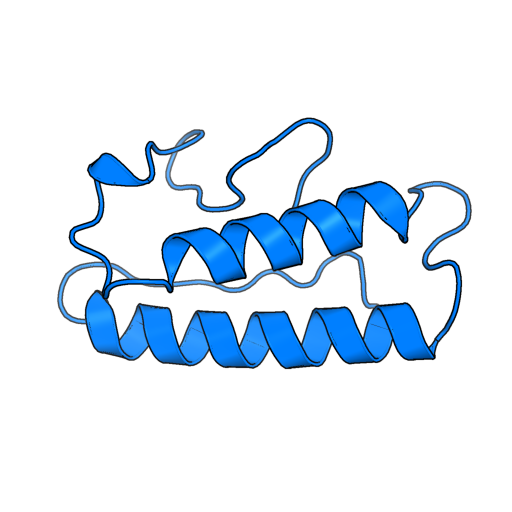 in 3D, as an N×N binary image), a Ramachandran scatter (backbone torsion angles, revealing secondary-structure composition at a glance), and — for AlphaFold structures — a PAE heatmap (pairwise prediction confidence).

Radius of gyration, Cα contacts, bounding box. Radius of gyration (Rg) is the root-mean-square distance of Cα atoms from their centroid — a single number for overall size and compactness. A globular domain of N residues has Rg ≈ 2.2·N^0.38 Å; an extended or disordered chain has a much larger Rg. The Cα contact count is the number of residue pairs whose Cα atoms are within 8 Å and are more than four positions apart in sequence — a standard proxy for tertiary packing density. The bounding box is the smallest axis-aligned box enclosing all Cα atoms.

Secondary structure (8-state, DSSP). Eight-state secondary structure (DSSP): H is the canonical α-helix, G the tighter 3₁₀-helix, I the wider π-helix; E/B are β-structure, T and S are turns and bends, and '-' is everything else. DSSP derives these from the pattern of main-chain N–H···O=C hydrogen bonds, not from the sequence.

B-factor. B-factor (Debye–Waller factor) reflects atomic displacement in the crystal lattice. It is an experimental observable (units Å²), not a prediction; low values mean the atom is pinned down, high values mean it moves or is heterogeneous across the crystal.

pLDDT. pLDDT is the predicted lDDT-Cα score: AlphaFold's confidence that the local environment of each residue (all inter-atomic distances within 15 Å) is correctly placed. It is a per-residue number between 0 and 100, with higher meaning more reliable.

Nearest PDB structures. Nearest PDB neighbors are the top structural matches found by Foldseek when searching this structure against the entire Protein Data Bank. Each hit reports a TM-score (0 to 1; >0.5 almost always implies the same fold) and an E-value. These are *structural* homologs — they may share no detectable sequence similarity.

Solvent-accessible surface area. Accessible surface area quantifies burial. A residue with SASA near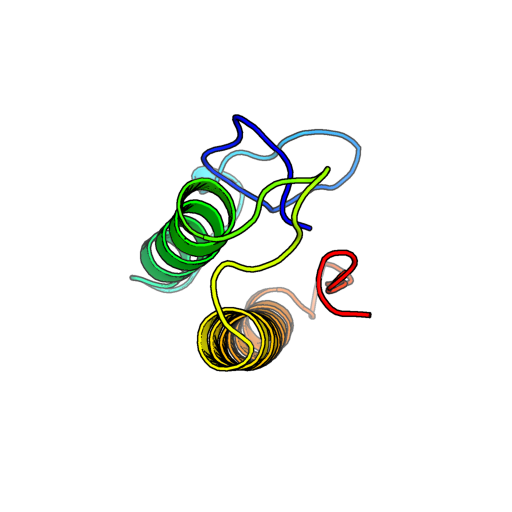 zero is packed into the hydrophobic core; one with SASA >100 Å² sits on the surface. Computed here via the Shrake–Rupley numerical algorithm with a 1.4 Å probe.

Rendered structure images. Structure images are PyMOL renders from six orthogonal camera directions. Cartoon representation draws helices as coils and strands as arrows; sticks shows the backbone as bonds; surface shows the solvent-excluded envelope. Rainbow coloring maps sequence position to hue (blue→red, N→C); chain coloring assigns a distinct color per polypeptide.

Backbone torsions (φ/ψ). φ (phi) and ψ (psi) are the two rotatable backbone dihedrals per residue: φ is the C(i-1)–N–Cα–C torsion, ψ is the N–Cα–C–N(i+1) torsion, both in degrees on (−180°, 180°]. α-helical residues cluster near (−60°, −45°); β-strand residues near (−120°, +130°). A Ramachandran plot is simply a scatter of (φ, ψ) for every residue.

Predicted aligned error. Predicted Aligned Error (PAE) is an Alph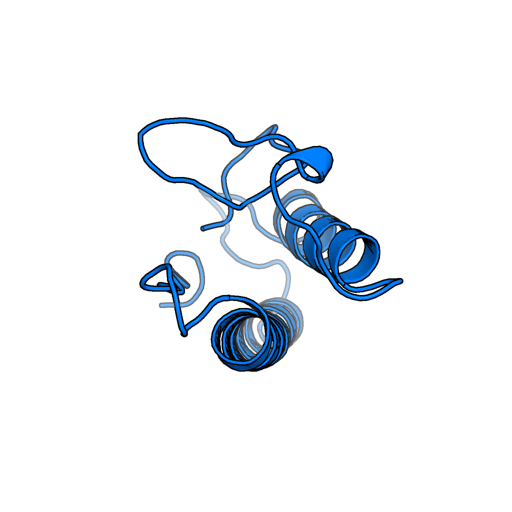aFold confidence matrix: entry (i, j) is the expected error in the position of residue j, in ångströms, when the prediction is superimposed on the true structure at residue i. Low PAE within a block of residues means that block is internally rigid and well-predicted; high PAE between two blocks means their relative placement is uncertain even if each block individually is confident.

mmCIF coordinates. Structure coordinates are given as an mmCIF _atom_site loop: one row per atom with element, residue name, chain id, sequence number, and x/y/z position in Å. Only the four main-chain atoms per residue are included here; side chains are omitted to keep the record compact.

InterPro / GO / CATH / organism. Database cross-references. InterPro integrates a dozen domain/family signature databases into unified entries with residue-range hits. GO terms attach function/process/location labels with evidence codes. CATH codes position the fold in a four-level structural taxonomy. Organism is the NCBI-taxonomy species name.

Secondary structure (3-state, P-SEA). SS3 is a coarse helix/strand/coil call (letters a/b/c) made by the P-SEA algorithm from inter-Cα distances and dihedrals. It is less detailed than DSSP but needs only Cα positions.

Sequence. Sequence gives the chain of amino acids in standard one-letter code (A=alanine, C=cysteine, …, Y=tyrosine), read N→C. It is the only feature that is directly encoded by the gene; all structural features are derived from the folded form of this sequence.